Protein AF-A0ABD7Q694-F1 (afdb_monomer)

Organism: Hafnia alvei (NCBI:txid569)

Solvent-accessible surface area (backbone atoms only — not comparable to full-atom values): 4490 Å² total; per-residue (Å²): 123,70,67,67,53,54,51,50,52,51,50,50,52,49,5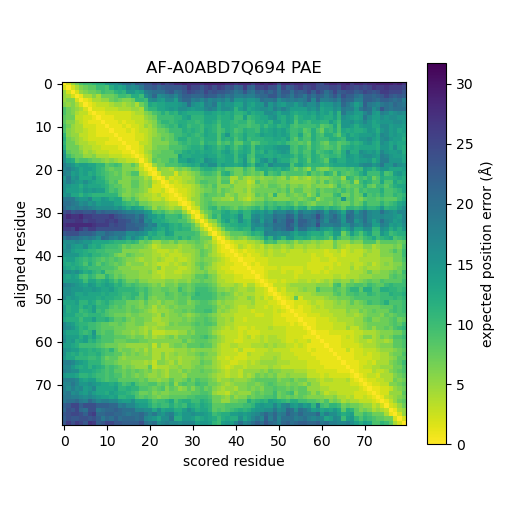3,48,63,7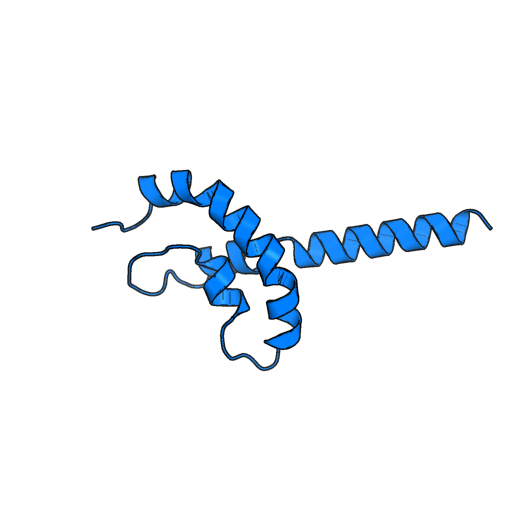2,41,61,14,58,32,36,54,45,31,69,68,77,53,76,68,89,60,82,80,71,47,46,8,34,54,51,17,66,38,96,50,102,52,30,74,65,34,49,69,22,30,72,36,4,45,53,52,26,59,71,39,43,72,57,40,72,74,74,46,76,77,125

Secondary structure (DSSP, 8-state):
-HHHHHHHHHHHHHHHHHTSSHHHHHHHHS---SS--SSHHHHHHTS--TTHHHHHTTHHHHHHHHHHHHHHHHHHS---

Radius of gyration: 15.46 Å; Cα contacts (8 Å, |Δi|>4): 79; chains: 1; bounding box: 48×16×38 Å

Foldseek 3Di:
DVVVVVVVVVVVVVVCVVLQLPLLVCLVVVDDPPDPDQLSSLVSQCDDDPCNVVSVVSNVNSNVVSVVCVVVCVVVPPPD

pLDDT: mean 74.31, std 9.93, range [47.19, 87.44]

Structure (mmCIF, N/CA/C/O backbone):
data_AF-A0ABD7Q694-F1
#
_entry.id   AF-A0ABD7Q694-F1
#
loop_
_atom_site.group_PDB
_atom_site.id
_atom_site.type_symbol
_atom_site.label_atom_id
_atom_site.label_alt_id
_atom_site.label_comp_id
_atom_site.label_asym_id
_atom_site.label_entity_id
_atom_site.label_seq_id
_atom_site.pdbx_PDB_ins_code
_atom_site.Cartn_x
_atom_site.Cartn_y
_atom_site.Cartn_z
_atom_site.occupancy
_atom_site.B_iso_or_equiv
_atom_site.auth_seq_id
_atom_site.auth_comp_id
_atom_site.auth_asym_id
_atom_site.auth_atom_id
_atom_site.pdbx_PDB_model_num
ATOM 1 N N . MET A 1 1 ? -32.663 2.175 17.814 1.00 53.91 1 MET A N 1
ATOM 2 C CA . MET A 1 1 ? -31.827 1.107 17.207 1.00 53.91 1 MET A CA 1
ATOM 3 C C . MET A 1 1 ? -31.224 1.460 15.834 1.00 53.91 1 MET A C 1
ATOM 5 O O . MET A 1 1 ? -30.196 0.888 15.505 1.00 53.91 1 MET A O 1
ATOM 9 N N . LYS A 1 2 ? -31.781 2.392 15.035 1.00 59.28 2 LYS A N 1
ATOM 10 C CA . LYS A 1 2 ? -31.253 2.733 13.688 1.00 59.28 2 LYS A CA 1
ATOM 11 C C . LYS A 1 2 ? -29.936 3.539 13.675 1.00 59.28 2 LYS A C 1
ATOM 13 O O . LYS A 1 2 ? -29.142 3.381 12.755 1.00 59.28 2 LYS A O 1
ATOM 18 N N . THR A 1 3 ? -29.675 4.351 14.701 1.00 62.72 3 THR A N 1
ATOM 19 C CA . THR A 1 3 ? -28.485 5.223 14.790 1.00 62.72 3 THR A CA 1
ATOM 20 C C . THR A 1 3 ? -27.173 4.448 14.953 1.00 62.72 3 THR A C 1
ATOM 22 O O . THR A 1 3 ? -26.177 4.779 14.317 1.00 62.72 3 THR A O 1
ATOM 25 N N . GLY A 1 4 ? -27.181 3.360 15.730 1.00 67.62 4 GLY A N 1
ATOM 26 C CA . GLY A 1 4 ? -26.003 2.505 15.917 1.00 67.62 4 GLY A CA 1
ATOM 27 C C . GLY A 1 4 ? -25.611 1.701 14.672 1.00 67.62 4 GLY A C 1
ATOM 28 O O . GLY A 1 4 ? -24.448 1.344 14.522 1.00 67.62 4 GLY A O 1
ATOM 29 N N . LEU A 1 5 ? -26.553 1.434 13.760 1.00 75.75 5 LEU A N 1
ATOM 30 C CA . LEU A 1 5 ? -26.266 0.734 12.506 1.00 75.75 5 LEU A CA 1
ATOM 31 C C . LEU A 1 5 ? -25.572 1.667 11.506 1.00 75.75 5 LEU A C 1
ATOM 33 O O . LEU A 1 5 ? -24.549 1.297 10.945 1.00 75.75 5 LEU A O 1
ATOM 37 N N . TRP A 1 6 ? -26.072 2.895 11.348 1.00 79.12 6 TRP A N 1
ATOM 38 C CA . TRP A 1 6 ? -25.449 3.916 10.496 1.00 79.12 6 TRP A CA 1
ATOM 39 C C . TRP A 1 6 ? -24.027 4.259 10.940 1.00 79.12 6 TRP A C 1
ATOM 41 O O . TRP A 1 6 ? -23.125 4.330 10.113 1.00 79.12 6 TRP A O 1
ATOM 51 N N . SER A 1 7 ? -23.807 4.390 12.250 1.00 80.75 7 SER A N 1
ATOM 52 C CA . SER A 1 7 ? -22.477 4.675 12.788 1.00 80.75 7 SER A CA 1
ATOM 53 C C . SER A 1 7 ? -21.465 3.571 12.450 1.00 80.75 7 SER A C 1
ATOM 55 O O . SER A 1 7 ? -20.354 3.887 12.041 1.00 80.75 7 SER A O 1
ATOM 57 N N . LYS A 1 8 ? -21.860 2.288 12.500 1.00 85.62 8 LYS A N 1
ATOM 58 C CA . LYS A 1 8 ? -20.998 1.159 12.098 1.00 85.62 8 LYS A CA 1
ATOM 59 C C . LYS A 1 8 ? -20.620 1.203 10.620 1.00 85.62 8 LYS A C 1
ATOM 61 O O . LYS A 1 8 ? -19.464 0.962 10.297 1.00 85.62 8 LYS A O 1
ATOM 66 N N . TRP A 1 9 ? -21.569 1.525 9.742 1.00 86.88 9 TRP A N 1
ATOM 67 C CA . TRP A 1 9 ? -21.305 1.655 8.306 1.00 86.88 9 TRP A CA 1
ATOM 68 C C . TRP A 1 9 ? -20.386 2.833 7.990 1.00 86.88 9 TRP A C 1
ATOM 70 O O . TRP A 1 9 ? -19.485 2.688 7.174 1.00 86.88 9 TRP A O 1
ATOM 80 N N . VAL A 1 10 ? -20.558 3.966 8.675 1.00 87.44 10 VAL A N 1
ATOM 81 C CA . VAL A 1 10 ? -19.659 5.124 8.549 1.00 87.44 10 VAL A CA 1
ATOM 82 C C . VAL A 1 10 ? -18.248 4.773 9.028 1.00 87.44 10 VAL A C 1
ATOM 84 O O . VAL A 1 10 ? -17.274 5.116 8.362 1.00 87.44 10 VAL A O 1
ATOM 87 N N . LEU A 1 11 ? -18.124 4.043 10.139 1.00 84.88 11 LEU A N 1
ATOM 88 C CA . LEU A 1 11 ? -16.834 3.600 10.675 1.00 84.88 11 LEU A CA 1
ATOM 89 C C . LEU A 1 11 ? -16.144 2.609 9.727 1.00 84.88 11 LEU A C 1
ATOM 91 O O . LEU A 1 11 ? -14.979 2.799 9.400 1.00 84.88 11 LEU A O 1
ATOM 95 N N . LEU A 1 12 ? -16.880 1.621 9.207 1.00 83.62 12 LEU A N 1
ATOM 96 C CA . LEU A 1 12 ? -16.394 0.690 8.183 1.00 83.62 12 LEU A CA 1
ATOM 97 C C . LEU A 1 12 ? -15.950 1.418 6.914 1.00 83.62 12 LEU A C 1
ATOM 99 O O . LEU A 1 12 ? -14.850 1.170 6.436 1.00 83.62 12 LEU A O 1
ATOM 103 N N . ALA A 1 13 ? -16.761 2.340 6.394 1.00 81.44 13 ALA A N 1
ATOM 104 C CA . ALA A 1 13 ? -16.413 3.126 5.214 1.00 81.44 13 ALA A CA 1
ATOM 105 C C . ALA A 1 13 ? -15.160 3.981 5.451 1.00 81.44 13 ALA A C 1
ATOM 107 O O . ALA A 1 13 ? -14.311 4.080 4.573 1.00 81.44 13 ALA A O 1
ATOM 108 N N . THR A 1 14 ? -15.010 4.547 6.650 1.00 77.88 14 THR A N 1
ATOM 109 C CA . THR A 1 14 ? -13.823 5.323 7.032 1.00 77.88 14 THR A CA 1
ATOM 110 C C . THR A 1 14 ? -12.586 4.432 7.127 1.00 77.88 14 THR A C 1
ATOM 112 O O . THR A 1 14 ? -11.548 4.785 6.581 1.00 77.88 14 THR A O 1
ATOM 115 N N . CYS A 1 15 ? -12.689 3.251 7.746 1.00 76.44 15 CYS A N 1
ATOM 116 C CA . CYS A 1 15 ? -11.601 2.272 7.789 1.00 76.44 15 CYS A CA 1
ATOM 117 C C . CYS A 1 15 ? -11.207 1.792 6.387 1.00 76.44 15 CYS A C 1
ATOM 119 O O . CYS A 1 15 ? -10.024 1.721 6.094 1.00 76.44 15 CYS A O 1
ATOM 121 N N . VAL A 1 16 ? -12.175 1.519 5.507 1.00 74.31 16 VAL A N 1
ATOM 122 C CA . VAL A 1 16 ? -11.914 1.123 4.113 1.00 74.31 16 VAL A CA 1
ATOM 123 C C . VAL A 1 16 ? -11.272 2.264 3.321 1.00 74.31 16 VAL A C 1
ATOM 125 O O . VAL A 1 16 ? -10.342 2.024 2.565 1.00 74.31 16 VAL A O 1
ATOM 128 N N . MET A 1 17 ? -11.706 3.513 3.515 1.00 68.06 17 MET A N 1
ATOM 129 C CA . MET A 1 17 ? -11.067 4.674 2.882 1.00 68.06 17 MET A CA 1
ATOM 130 C C . MET A 1 17 ? -9.632 4.893 3.385 1.00 68.06 17 MET A C 1
ATOM 132 O O . MET A 1 17 ? -8.758 5.248 2.597 1.00 68.06 17 MET A O 1
ATOM 136 N N . LEU A 1 18 ? -9.376 4.643 4.672 1.00 66.44 18 LEU A N 1
ATOM 137 C CA . LEU A 1 18 ? -8.040 4.698 5.275 1.00 66.44 18 LEU A CA 1
ATOM 138 C C . LEU A 1 18 ? -7.155 3.485 4.936 1.00 66.44 18 LEU A C 1
ATOM 140 O O . LEU A 1 18 ? -5.963 3.552 5.195 1.00 66.44 18 LEU A O 1
ATOM 144 N N . LEU A 1 19 ? -7.714 2.401 4.388 1.00 65.25 19 LEU A N 1
ATOM 145 C CA . LEU A 1 19 ? -7.011 1.224 3.849 1.00 65.25 19 LEU A CA 1
ATOM 146 C C . LEU A 1 19 ? -7.247 1.120 2.325 1.00 65.25 19 LEU A C 1
ATOM 148 O O . LEU A 1 19 ? -7.471 0.043 1.787 1.00 65.25 19 LEU A O 1
ATOM 152 N N . SER A 1 20 ? -7.319 2.246 1.612 1.00 67.69 20 SER A N 1
ATOM 153 C CA . SER A 1 20 ? -7.632 2.258 0.172 1.00 67.69 20 SER A CA 1
ATOM 154 C C . SER A 1 20 ? -6.392 2.167 -0.726 1.00 67.69 20 SER A C 1
ATOM 156 O O . SER A 1 20 ? -6.360 2.756 -1.806 1.00 67.69 20 SER A O 1
ATOM 158 N N . GLY A 1 21 ? -5.352 1.443 -0.307 1.00 62.94 21 GLY A N 1
ATOM 159 C CA . GLY A 1 21 ? -4.086 1.404 -1.032 1.00 62.94 21 GLY A CA 1
ATOM 160 C C . GLY A 1 21 ? -3.269 2.675 -0.812 1.00 62.94 21 GLY A C 1
ATOM 161 O O . GLY A 1 21 ? -2.731 3.271 -1.749 1.00 62.94 21 GLY A O 1
ATOM 162 N N . CYS A 1 22 ? -3.156 3.110 0.443 1.00 75.62 22 CYS A N 1
ATOM 163 C CA . CYS A 1 22 ? -2.292 4.232 0.819 1.00 75.62 22 CYS A CA 1
ATOM 164 C C . CYS A 1 22 ? -0.856 3.937 0.385 1.00 75.62 22 CYS A C 1
ATOM 166 O O . CYS A 1 22 ? -0.146 4.831 -0.081 1.00 75.62 22 CYS A O 1
ATOM 168 N N . GLY A 1 23 ? -0.462 2.662 0.483 1.00 70.06 23 GLY A N 1
ATOM 169 C CA . GLY A 1 23 ? 0.802 2.148 -0.019 1.00 70.06 23 GLY A CA 1
ATOM 170 C C . GLY A 1 23 ? 1.043 2.504 -1.481 1.00 70.06 23 GLY A C 1
ATOM 171 O O . GLY A 1 23 ? 2.129 2.969 -1.810 1.00 70.06 23 GLY A O 1
ATOM 172 N N . SER A 1 24 ? 0.034 2.404 -2.349 1.00 73.00 24 SER A N 1
ATOM 173 C CA . SER A 1 24 ? 0.120 2.770 -3.772 1.00 73.00 24 SER A CA 1
ATOM 174 C C . SER A 1 24 ?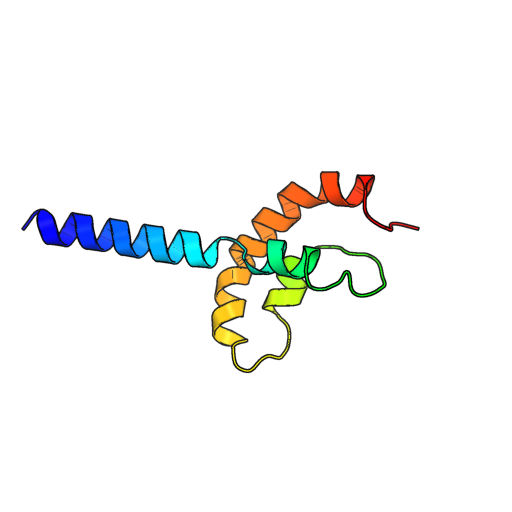 0.374 4.261 -4.025 1.00 73.00 24 SER A C 1
ATOM 176 O O . SER A 1 24 ? 1.039 4.611 -5.001 1.00 73.00 24 SER A O 1
ATOM 178 N N . ILE A 1 25 ? -0.122 5.162 -3.174 1.00 74.50 25 ILE A N 1
ATOM 179 C CA . ILE A 1 25 ? 0.112 6.613 -3.312 1.00 74.50 25 ILE A CA 1
ATOM 180 C C . ILE A 1 25 ? 1.455 6.998 -2.690 1.00 74.50 25 ILE A C 1
ATOM 182 O O . ILE A 1 25 ? 2.230 7.771 -3.263 1.00 74.50 25 ILE A O 1
ATOM 186 N N . ILE A 1 26 ? 1.749 6.442 -1.515 1.00 74.31 26 ILE A N 1
ATOM 187 C CA . ILE A 1 26 ? 2.981 6.737 -0.794 1.00 74.31 26 ILE A CA 1
ATOM 188 C C . ILE A 1 26 ? 4.179 6.170 -1.557 1.00 74.31 26 ILE A C 1
ATOM 190 O O . ILE A 1 26 ? 5.173 6.864 -1.704 1.00 74.31 26 ILE A O 1
ATOM 194 N N . SER A 1 27 ? 4.087 4.979 -2.143 1.00 70.00 27 SER A N 1
ATOM 195 C CA . SER A 1 27 ? 5.176 4.400 -2.940 1.00 70.00 27 SER A CA 1
ATOM 196 C C . SER A 1 27 ? 5.525 5.218 -4.188 1.00 70.00 27 SER A C 1
ATOM 198 O O . SER A 1 27 ? 6.680 5.249 -4.613 1.00 70.00 27 SER A O 1
ATOM 200 N N . ARG A 1 28 ? 4.547 5.938 -4.754 1.00 72.69 28 ARG A N 1
ATOM 201 C CA . ARG A 1 28 ? 4.739 6.842 -5.898 1.00 72.69 28 ARG A CA 1
ATOM 202 C C . ARG A 1 28 ? 5.267 8.227 -5.500 1.00 72.69 28 ARG A C 1
ATOM 204 O O . ARG A 1 28 ? 5.861 8.896 -6.342 1.00 72.69 28 ARG A O 1
ATOM 211 N N . THR A 1 29 ? 5.092 8.652 -4.244 1.00 70.62 29 THR A N 1
ATOM 212 C CA . THR A 1 29 ? 5.533 9.969 -3.730 1.00 70.62 29 THR A CA 1
ATOM 213 C C . THR A 1 29 ? 6.807 9.911 -2.879 1.00 70.62 29 THR A C 1
ATOM 215 O O . THR A 1 29 ? 7.645 10.801 -2.978 1.00 70.62 29 THR A O 1
ATOM 218 N N . ALA A 1 30 ? 6.999 8.854 -2.088 1.00 67.94 30 ALA A N 1
ATOM 219 C CA . ALA A 1 30 ? 8.102 8.666 -1.140 1.00 67.94 30 ALA A CA 1
ATOM 220 C C . ALA A 1 30 ? 9.415 8.184 -1.781 1.00 67.94 30 ALA A C 1
ATOM 222 O O . ALA A 1 30 ? 10.378 7.888 -1.077 1.00 67.94 30 ALA A O 1
ATOM 223 N N . GLY A 1 31 ? 9.475 8.150 -3.109 1.00 57.84 31 GLY A N 1
ATOM 224 C CA . GLY A 1 31 ? 10.683 7.839 -3.855 1.00 57.84 31 GLY A CA 1
ATOM 225 C C . GLY A 1 31 ? 10.552 6.518 -4.586 1.00 57.84 31 GLY A C 1
ATOM 226 O O . GLY A 1 31 ? 10.530 5.444 -3.988 1.00 57.84 31 GLY A O 1
ATOM 227 N N . LYS A 1 32 ? 10.516 6.628 -5.914 1.00 57.78 32 LYS A N 1
ATOM 228 C CA . LYS A 1 32 ? 10.735 5.525 -6.839 1.00 57.78 32 LYS A CA 1
ATOM 229 C C . LYS A 1 32 ? 12.077 4.857 -6.508 1.00 57.78 32 LYS A C 1
ATOM 231 O O . LYS A 1 32 ? 13.119 5.320 -6.961 1.00 57.78 32 LYS A O 1
ATOM 236 N N . GLY A 1 33 ? 12.065 3.788 -5.710 1.00 47.19 33 GLY A N 1
ATOM 237 C CA . GLY A 1 33 ? 13.234 2.930 -5.512 1.00 47.19 33 GLY A CA 1
ATOM 238 C C . GLY A 1 33 ? 13.771 2.477 -6.871 1.00 47.19 33 GLY A C 1
ATOM 239 O O . GLY A 1 33 ? 13.035 1.908 -7.666 1.00 47.19 33 GLY A O 1
ATOM 240 N N . HIS A 1 34 ? 15.015 2.820 -7.181 1.00 49.84 34 HIS A N 1
ATOM 241 C CA . HIS A 1 34 ? 15.650 2.592 -8.479 1.00 49.84 34 HIS A CA 1
ATOM 242 C C . HIS A 1 34 ? 15.428 1.158 -9.016 1.00 49.84 34 HIS A C 1
ATOM 244 O O . HIS A 1 34 ? 15.888 0.199 -8.400 1.00 49.84 34 HIS A O 1
ATOM 250 N N . GLY A 1 35 ? 14.742 1.013 -10.161 1.00 57.78 35 GLY A N 1
ATOM 251 C CA . GLY A 1 35 ? 14.494 -0.272 -10.834 1.00 57.78 35 GLY A CA 1
ATOM 252 C C . GLY A 1 35 ? 13.124 -0.366 -11.521 1.00 57.78 35 GLY A C 1
ATOM 253 O O . GLY A 1 35 ? 12.378 0.611 -11.577 1.00 57.78 35 GLY A O 1
ATOM 254 N N . TYR A 1 36 ? 12.785 -1.556 -12.030 1.00 56.06 36 TYR A N 1
ATOM 255 C CA . TYR A 1 36 ? 11.467 -1.854 -12.597 1.00 56.06 36 TYR A CA 1
ATOM 256 C C . TYR A 1 36 ? 10.367 -1.768 -11.517 1.00 56.06 36 TYR A C 1
ATOM 258 O O . TYR A 1 36 ? 10.172 -2.702 -10.736 1.00 56.06 36 TYR A O 1
ATOM 266 N N . GLN A 1 37 ? 9.637 -0.647 -11.469 1.00 66.25 37 GLN A N 1
ATOM 267 C CA . GLN A 1 37 ? 8.492 -0.439 -10.571 1.00 66.25 37 GLN A CA 1
ATOM 268 C C . GLN A 1 37 ? 7.267 -1.238 -11.035 1.00 66.25 37 GLN A C 1
ATOM 270 O O . GLN A 1 37 ? 6.351 -0.711 -11.665 1.00 66.25 37 GLN A O 1
ATOM 275 N N . TYR A 1 38 ? 7.232 -2.523 -10.707 1.00 70.75 38 TYR A N 1
ATOM 276 C CA . TYR A 1 38 ? 6.002 -3.305 -10.759 1.00 70.75 38 TYR A CA 1
ATOM 277 C C . TYR A 1 38 ? 5.432 -3.415 -9.348 1.00 70.75 38 TYR A C 1
ATOM 279 O O . TYR A 1 38 ? 6.123 -3.863 -8.433 1.00 70.75 38 TYR A O 1
ATOM 287 N N . TYR A 1 39 ? 4.176 -2.997 -9.185 1.00 73.69 39 TYR A N 1
ATOM 288 C CA . TYR A 1 39 ? 3.451 -3.021 -7.909 1.00 73.69 39 TYR A CA 1
ATOM 289 C C . TYR A 1 39 ? 4.156 -2.273 -6.757 1.00 73.69 39 TYR A C 1
ATOM 291 O O . TYR A 1 39 ? 4.453 -2.863 -5.712 1.00 73.69 39 TYR A O 1
ATOM 299 N N . PRO A 1 40 ? 4.465 -0.974 -6.929 1.00 79.56 40 PRO A N 1
ATOM 300 C CA . PRO A 1 40 ? 5.225 -0.219 -5.936 1.00 79.56 40 PRO A CA 1
ATOM 301 C C . PRO A 1 40 ? 4.486 -0.082 -4.590 1.00 79.56 40 PRO A C 1
ATOM 303 O O . PRO A 1 40 ? 5.129 -0.029 -3.543 1.00 79.56 40 PRO A O 1
ATOM 306 N N . GLY A 1 41 ? 3.150 -0.054 -4.583 1.00 82.50 41 GLY A N 1
ATOM 307 C CA . GLY A 1 41 ? 2.333 -0.035 -3.369 1.00 82.50 41 GLY A CA 1
ATOM 308 C C . GLY A 1 41 ? 2.375 -1.346 -2.600 1.00 82.50 41 GLY A C 1
ATOM 309 O O . GLY A 1 41 ? 2.568 -1.335 -1.389 1.00 82.50 41 GLY A O 1
ATOM 310 N N . VAL A 1 42 ? 2.321 -2.481 -3.301 1.00 83.31 42 VAL A N 1
ATOM 311 C CA . VAL A 1 42 ? 2.473 -3.804 -2.668 1.00 83.31 42 VAL A CA 1
ATOM 312 C C . VAL A 1 42 ? 3.848 -3.945 -2.009 1.00 83.31 42 VAL A C 1
ATOM 314 O O . VAL A 1 42 ? 3.959 -4.446 -0.891 1.00 83.31 42 VAL A O 1
ATOM 317 N N . GLN A 1 43 ? 4.905 -3.464 -2.669 1.00 83.75 43 GLN A N 1
ATOM 318 C CA . GLN A 1 43 ? 6.256 -3.460 -2.097 1.00 83.75 43 GLN A CA 1
ATOM 319 C C . GLN A 1 43 ? 6.352 -2.566 -0.855 1.00 83.75 43 GLN A C 1
ATOM 321 O O . GLN A 1 43 ? 7.012 -2.926 0.121 1.00 83.75 43 GLN A O 1
ATOM 326 N N . TRP A 1 44 ? 5.676 -1.416 -0.874 1.00 82.06 44 TRP A N 1
ATOM 327 C CA . TRP A 1 44 ? 5.614 -0.511 0.269 1.00 82.06 44 TRP A CA 1
ATOM 328 C C . TRP A 1 44 ? 4.898 -1.134 1.466 1.00 82.06 44 TRP A C 1
ATOM 330 O O . TRP A 1 44 ? 5.367 -0.995 2.596 1.00 82.06 44 TRP A O 1
ATOM 340 N N . ASP A 1 45 ? 3.809 -1.857 1.226 1.00 83.81 45 ASP A N 1
ATOM 341 C CA . ASP A 1 45 ? 3.015 -2.470 2.289 1.00 83.81 45 ASP A CA 1
ATOM 342 C C . ASP A 1 45 ? 3.702 -3.675 2.937 1.00 83.81 45 ASP A C 1
ATOM 344 O O . ASP A 1 45 ? 3.513 -3.936 4.128 1.00 83.81 45 ASP A O 1
ATOM 348 N N . LEU A 1 46 ? 4.539 -4.379 2.171 1.00 82.75 46 LEU A N 1
ATOM 349 C CA . LEU A 1 46 ? 5.311 -5.536 2.627 1.00 82.75 46 LEU A CA 1
ATOM 350 C C . LEU A 1 46 ? 6.669 -5.181 3.241 1.00 82.75 46 LEU A C 1
ATOM 352 O O . LEU A 1 46 ? 7.355 -6.078 3.738 1.00 82.75 46 LEU A O 1
ATOM 356 N N . ARG A 1 47 ? 7.074 -3.906 3.216 1.00 83.44 47 ARG A N 1
ATOM 357 C CA . ARG A 1 47 ? 8.360 -3.480 3.775 1.00 83.44 47 ARG A CA 1
ATOM 358 C C . ARG A 1 47 ? 8.452 -3.819 5.264 1.00 83.44 47 ARG A C 1
ATOM 360 O O . ARG A 1 47 ? 7.468 -3.729 6.003 1.00 83.44 47 ARG A O 1
ATOM 367 N N . ASP A 1 48 ? 9.661 -4.113 5.731 1.00 80.50 48 ASP A N 1
ATOM 368 C CA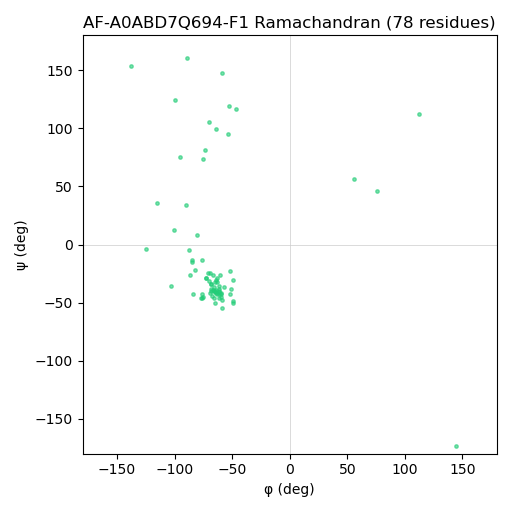 . ASP A 1 48 ? 9.895 -4.247 7.166 1.00 80.50 48 ASP A CA 1
ATOM 369 C C . ASP A 1 48 ? 9.805 -2.875 7.840 1.00 80.50 48 ASP A C 1
ATOM 371 O O . ASP A 1 48 ? 10.660 -2.002 7.704 1.00 80.50 48 ASP A O 1
ATOM 375 N N . SER A 1 49 ? 8.697 -2.676 8.547 1.00 79.38 49 SER A N 1
ATOM 376 C CA . SER A 1 49 ? 8.366 -1.483 9.312 1.00 79.38 49 SER A CA 1
ATOM 377 C C . SER A 1 49 ? 7.755 -1.923 10.643 1.00 79.38 49 SER A C 1
ATOM 379 O O . SER A 1 49 ? 7.118 -2.979 10.689 1.00 79.38 49 SER A O 1
ATOM 381 N N . PRO A 1 50 ? 7.846 -1.115 11.715 1.00 83.69 50 PRO A N 1
ATOM 382 C CA . PRO A 1 50 ? 7.121 -1.383 12.962 1.00 83.69 50 PRO A CA 1
ATOM 383 C C . PRO A 1 50 ? 5.614 -1.613 12.751 1.00 83.69 50 PRO A C 1
ATOM 385 O O . PRO A 1 50 ? 4.963 -2.275 13.551 1.00 83.69 50 PRO A O 1
ATOM 388 N N . TRP A 1 51 ? 5.076 -1.097 11.642 1.00 78.06 51 TRP A N 1
ATOM 389 C CA . TRP A 1 51 ? 3.671 -1.181 11.254 1.00 78.06 51 TRP A CA 1
ATOM 390 C C . TRP A 1 51 ? 3.369 -2.259 10.205 1.00 78.06 51 TRP A C 1
ATOM 392 O O . TRP A 1 51 ? 2.262 -2.272 9.674 1.00 78.06 51 TRP A O 1
ATOM 402 N N . ARG A 1 52 ? 4.305 -3.177 9.919 1.00 81.38 52 ARG A N 1
ATOM 403 C CA . ARG A 1 52 ? 4.189 -4.182 8.845 1.00 81.38 52 ARG A CA 1
ATOM 404 C C . ARG A 1 52 ? 2.882 -4.975 8.880 1.00 81.38 52 ARG A C 1
ATOM 406 O O . ARG A 1 52 ? 2.316 -5.254 7.836 1.00 81.38 52 ARG A O 1
ATOM 413 N N . TYR A 1 53 ? 2.379 -5.328 10.062 1.00 80.38 53 TYR A N 1
ATOM 414 C CA . TYR A 1 53 ? 1.108 -6.053 10.180 1.00 80.38 53 TYR A CA 1
ATOM 415 C C . TYR A 1 53 ? -0.105 -5.208 9.786 1.00 80.38 53 TYR A C 1
ATOM 417 O O . TYR A 1 53 ? -1.062 -5.738 9.236 1.00 80.38 53 TYR A O 1
ATOM 425 N N . VAL A 1 54 ? -0.063 -3.903 10.055 1.00 80.06 54 VAL A N 1
ATOM 426 C CA . VAL A 1 54 ? -1.135 -2.971 9.688 1.00 80.06 54 VAL A CA 1
ATOM 427 C C . VAL A 1 54 ? -1.072 -2.664 8.195 1.00 80.06 54 VAL A C 1
ATOM 429 O O . VAL A 1 54 ? -2.102 -2.691 7.533 1.00 80.06 54 VAL A O 1
ATOM 432 N N . THR A 1 55 ? 0.124 -2.453 7.642 1.00 81.44 55 THR A N 1
ATOM 433 C CA . THR A 1 55 ? 0.303 -2.225 6.200 1.00 81.44 55 THR A CA 1
ATOM 434 C C . THR A 1 55 ? 0.039 -3.488 5.382 1.00 81.44 55 THR A C 1
ATOM 436 O O . THR A 1 55 ? -0.516 -3.403 4.296 1.00 81.44 55 THR A O 1
ATOM 439 N N . ALA A 1 56 ? 0.308 -4.679 5.928 1.00 82.88 56 ALA A N 1
ATOM 440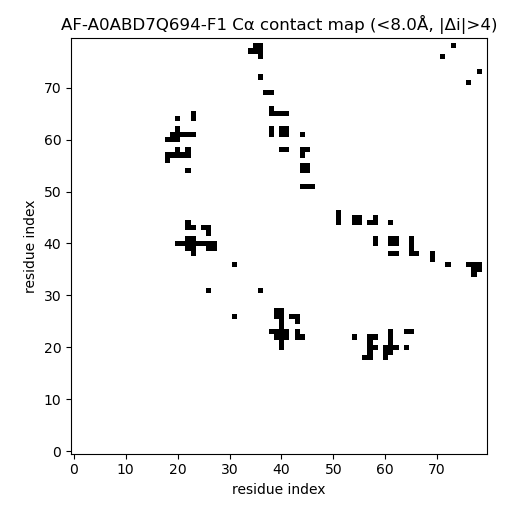 C CA . ALA A 1 56 ? -0.032 -5.948 5.287 1.00 82.88 56 ALA A CA 1
ATOM 441 C C . ALA A 1 56 ? -1.544 -6.124 5.044 1.00 82.88 56 ALA A C 1
ATOM 443 O O . ALA A 1 56 ? -1.928 -6.834 4.116 1.00 82.88 56 ALA A O 1
ATOM 444 N N . LEU A 1 57 ? -2.405 -5.478 5.842 1.00 83.62 57 LEU A N 1
ATOM 445 C CA . LEU A 1 57 ? -3.855 -5.481 5.610 1.00 83.62 57 LEU A CA 1
ATOM 446 C C . LEU A 1 57 ? -4.257 -4.655 4.379 1.00 83.62 57 LEU A C 1
ATOM 448 O O . LEU A 1 57 ? -5.307 -4.924 3.798 1.00 83.62 57 LEU A O 1
ATOM 452 N N . ASP A 1 58 ? -3.432 -3.684 3.980 1.00 81.19 58 ASP A N 1
ATOM 453 C CA . ASP A 1 58 ? -3.656 -2.812 2.818 1.00 81.19 58 ASP A CA 1
ATOM 454 C C . ASP A 1 58 ? -3.155 -3.458 1.506 1.00 81.19 58 ASP A C 1
ATOM 456 O O . ASP A 1 58 ? -3.569 -3.074 0.417 1.00 81.19 58 ASP A O 1
ATOM 460 N N . VAL A 1 59 ? -2.363 -4.538 1.589 1.00 84.44 59 VAL A N 1
ATOM 461 C CA . VAL A 1 59 ? -1.825 -5.282 0.431 1.00 84.44 59 VAL A CA 1
ATOM 462 C C . VAL A 1 59 ? -2.873 -5.648 -0.630 1.00 84.44 59 VAL A C 1
ATOM 464 O O . VAL A 1 59 ? -2.607 -5.388 -1.805 1.00 84.44 59 VAL A O 1
ATOM 467 N N . PRO A 1 60 ? -4.042 -6.249 -0.314 1.00 83.62 60 PRO A N 1
ATOM 468 C CA . PRO A 1 60 ? -5.036 -6.562 -1.343 1.00 83.62 60 PRO A CA 1
ATOM 469 C C . PRO A 1 60 ? -5.586 -5.307 -2.037 1.00 83.62 60 PRO A C 1
ATOM 471 O O . PRO A 1 60 ? -5.873 -5.357 -3.232 1.00 83.62 60 PRO A O 1
ATOM 474 N N . PHE A 1 61 ? -5.694 -4.178 -1.333 1.00 82.94 61 PHE A N 1
ATOM 475 C CA . PHE A 1 61 ? -6.146 -2.913 -1.914 1.00 82.94 61 PHE A CA 1
ATOM 476 C C . PHE A 1 61 ? -5.051 -2.265 -2.765 1.00 82.94 61 PHE A C 1
ATOM 478 O O . PHE A 1 61 ? -5.319 -1.894 -3.909 1.00 82.94 61 PHE A O 1
ATOM 485 N N . SER A 1 62 ? -3.810 -2.225 -2.272 1.00 83.38 62 SER A N 1
ATOM 486 C CA . SER A 1 62 ? -2.645 -1.760 -3.031 1.00 83.38 62 SER A CA 1
ATOM 487 C C . SER A 1 62 ? -2.382 -2.608 -4.275 1.00 83.38 62 SER A C 1
ATOM 489 O O . SER A 1 62 ? -2.028 -2.063 -5.314 1.00 83.38 62 SER A O 1
ATOM 491 N N . LEU A 1 63 ? -2.618 -3.925 -4.233 1.00 84.69 63 LEU A N 1
ATOM 492 C CA . LEU A 1 63 ? -2.519 -4.802 -5.405 1.00 84.69 63 LEU A CA 1
ATOM 493 C C . LEU A 1 63 ? -3.524 -4.397 -6.489 1.00 84.69 63 LEU A C 1
ATOM 495 O O . LEU A 1 63 ? -3.164 -4.308 -7.664 1.00 84.69 63 LEU A O 1
ATOM 499 N N . ILE A 1 64 ? -4.780 -4.150 -6.107 1.00 85.75 64 ILE A N 1
ATOM 500 C CA . ILE A 1 64 ? -5.833 -3.725 -7.035 1.00 85.75 64 ILE A CA 1
ATOM 501 C C . ILE A 1 64 ? -5.497 -2.344 -7.609 1.00 85.75 64 ILE A C 1
ATOM 503 O O . ILE A 1 64 ? -5.491 -2.175 -8.830 1.00 85.75 64 ILE A O 1
ATOM 507 N N . ALA A 1 65 ? -5.170 -1.376 -6.749 1.00 83.50 65 ALA A N 1
ATOM 508 C CA . ALA A 1 65 ? -4.818 -0.017 -7.150 1.00 83.50 65 ALA A CA 1
ATOM 509 C C . ALA A 1 65 ? -3.594 0.005 -8.078 1.00 83.50 65 ALA A C 1
ATOM 511 O O . ALA A 1 65 ? -3.621 0.641 -9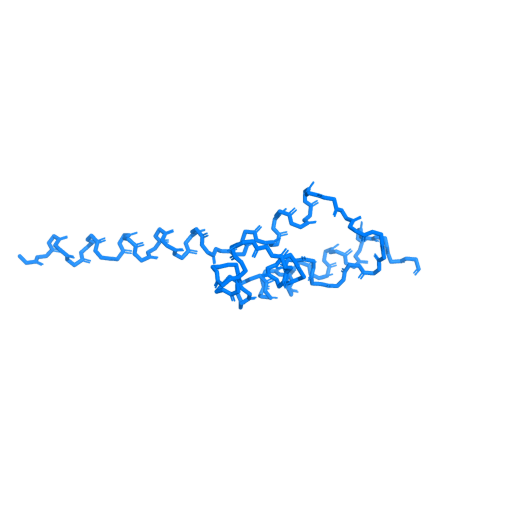.134 1.00 83.50 65 ALA A O 1
ATOM 512 N N . ASP A 1 66 ? -2.553 -0.755 -7.741 1.00 82.50 66 ASP A N 1
ATOM 513 C CA . ASP A 1 66 ? -1.375 -0.892 -8.586 1.00 82.50 66 ASP A CA 1
ATOM 514 C C . ASP A 1 66 ? -1.703 -1.581 -9.903 1.00 82.50 66 ASP A C 1
ATOM 516 O O . ASP A 1 66 ? -1.232 -1.116 -10.931 1.00 82.50 66 ASP A O 1
ATOM 520 N N . THR A 1 67 ? -2.556 -2.610 -9.918 1.00 84.44 67 THR A N 1
ATOM 521 C CA . THR A 1 67 ? -2.975 -3.272 -11.166 1.00 84.44 67 THR A CA 1
ATOM 522 C C . THR A 1 67 ? -3.670 -2.299 -12.120 1.00 84.44 67 THR A C 1
ATOM 524 O O . THR A 1 67 ? -3.397 -2.315 -13.319 1.00 84.44 67 THR A O 1
ATOM 527 N N . PHE A 1 68 ? -4.532 -1.417 -11.608 1.00 82.81 68 PHE A N 1
ATOM 528 C CA . PHE A 1 68 ? -5.167 -0.377 -12.425 1.00 82.81 68 PHE A CA 1
ATOM 529 C C . PHE A 1 68 ? -4.180 0.681 -12.916 1.00 82.81 68 PHE A C 1
ATOM 531 O O . PHE A 1 68 ? -4.336 1.209 -14.018 1.00 82.81 68 PHE A O 1
ATOM 538 N N . MET A 1 69 ? -3.167 0.991 -12.111 1.00 78.44 69 MET A N 1
ATOM 539 C CA . MET A 1 69 ? -2.146 1.972 -12.455 1.00 78.44 69 MET A CA 1
ATOM 540 C C . MET A 1 69 ? -0.999 1.387 -13.287 1.00 78.44 69 MET A C 1
ATOM 542 O O . MET A 1 69 ? -0.307 2.159 -13.935 1.00 78.44 69 MET A O 1
ATOM 546 N N . LEU A 1 70 ? -0.840 0.063 -13.384 1.00 77.62 70 LEU A N 1
ATOM 547 C CA . LEU A 1 70 ? 0.165 -0.597 -14.227 1.00 77.62 70 LEU A CA 1
ATOM 548 C C . LEU A 1 70 ? 0.213 -0.094 -15.677 1.00 77.62 70 LEU A C 1
ATOM 550 O O . LEU A 1 70 ? 1.313 0.185 -16.137 1.00 77.62 70 LEU A O 1
ATOM 554 N N . PRO A 1 71 ? -0.894 0.042 -16.438 1.00 74.62 71 PRO A N 1
ATOM 555 C CA . PRO A 1 71 ? -0.828 0.561 -17.808 1.00 74.62 71 PRO A CA 1
ATOM 556 C C . PRO A 1 71 ? -0.416 2.038 -17.872 1.00 74.62 71 PRO A C 1
ATOM 558 O O . PRO A 1 71 ? 0.122 2.481 -18.888 1.00 74.62 71 PRO A O 1
ATOM 561 N N . PHE A 1 72 ? -0.688 2.809 -16.816 1.00 74.88 72 PHE A N 1
ATOM 562 C CA . PHE A 1 72 ? -0.261 4.201 -16.708 1.00 74.88 72 PHE A CA 1
ATOM 563 C C . PHE A 1 72 ? 1.221 4.290 -16.347 1.00 74.88 72 PHE A C 1
ATOM 565 O O . PHE A 1 72 ? 1.963 5.021 -17.008 1.00 74.88 72 PHE A O 1
ATOM 572 N N . ASP A 1 73 ? 1.638 3.497 -15.359 1.00 72.38 7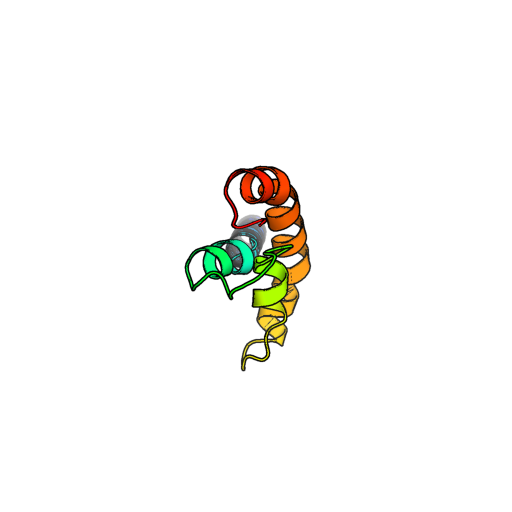3 ASP A N 1
ATOM 573 C CA . ASP A 1 73 ? 3.021 3.349 -14.947 1.00 72.38 73 ASP A CA 1
ATOM 574 C C . ASP A 1 73 ? 3.829 2.851 -16.146 1.00 72.38 73 ASP A C 1
ATOM 576 O O . ASP A 1 73 ? 4.690 3.591 -16.581 1.00 72.38 73 ASP A O 1
ATOM 580 N N . ALA A 1 74 ? 3.485 1.748 -16.817 1.00 71.19 74 ALA A N 1
ATOM 581 C CA . ALA A 1 74 ? 4.187 1.223 -18.003 1.00 71.19 74 ALA A CA 1
ATOM 582 C C . ALA A 1 74 ? 4.469 2.260 -19.112 1.00 71.19 74 ALA A C 1
ATOM 584 O O . ALA A 1 74 ? 5.461 2.142 -19.826 1.00 71.19 74 ALA A O 1
ATOM 585 N N . LYS A 1 75 ? 3.613 3.281 -19.265 1.00 70.50 75 LYS A N 1
ATOM 586 C CA . LYS A 1 75 ? 3.789 4.364 -20.250 1.00 70.50 75 LYS A CA 1
ATOM 587 C C . LYS A 1 75 ? 4.647 5.537 -19.759 1.00 70.50 75 LYS A C 1
ATOM 589 O O . LYS A 1 75 ? 5.209 6.241 -20.590 1.00 70.50 75 LYS A O 1
ATOM 594 N N . HIS A 1 76 ? 4.714 5.782 -18.449 1.00 69.12 76 HIS A N 1
ATOM 595 C CA . HIS A 1 76 ? 5.356 6.969 -17.849 1.00 69.12 76 HIS A CA 1
ATOM 596 C C . HIS A 1 76 ? 6.442 6.640 -16.812 1.00 69.12 76 HIS A C 1
ATOM 598 O O . HIS A 1 76 ? 7.068 7.5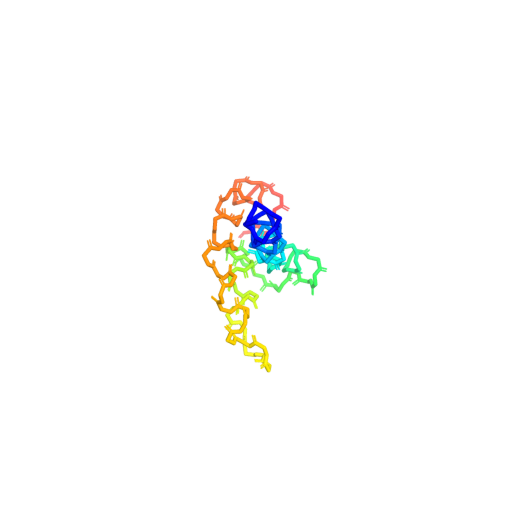32 -16.234 1.00 69.12 76 HIS A O 1
ATOM 604 N N . GLY A 1 77 ? 6.632 5.368 -16.500 1.00 62.12 77 GLY A N 1
ATOM 605 C CA . GLY A 1 77 ? 7.624 4.880 -15.566 1.00 62.12 77 GLY A CA 1
ATOM 606 C C . GLY A 1 77 ? 8.949 4.600 -16.270 1.00 62.12 77 GLY A C 1
ATOM 607 O O . GLY A 1 77 ? 8.996 4.473 -17.493 1.00 62.12 77 GLY A O 1
ATOM 608 N N . PRO A 1 78 ? 10.043 4.529 -15.502 1.00 58.09 78 PRO A N 1
ATOM 609 C CA . PRO A 1 78 ? 11.370 4.249 -16.025 1.00 58.09 78 PRO A CA 1
ATOM 610 C C . PRO A 1 78 ? 11.481 2.752 -16.354 1.00 58.09 78 PRO A C 1
ATOM 612 O O . PRO A 1 78 ? 12.091 1.986 -15.616 1.00 58.09 78 PRO A O 1
ATOM 615 N N . TYR A 1 79 ? 10.840 2.321 -17.438 1.00 56.59 79 TYR A N 1
ATOM 616 C CA . TYR A 1 79 ? 11.021 0.989 -18.011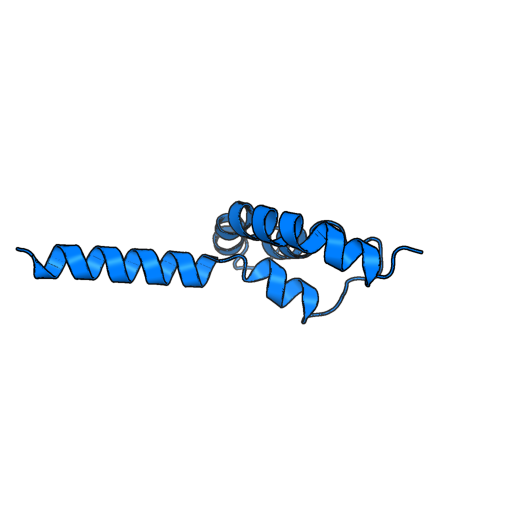 1.00 56.59 79 TYR A CA 1
ATOM 617 C C . TYR A 1 79 ? 12.060 1.123 -19.121 1.00 56.59 79 TYR A C 1
ATOM 619 O O . TYR A 1 79 ? 11.715 1.216 -20.296 1.00 56.59 79 TYR A O 1
ATOM 627 N N . ASN A 1 80 ? 13.325 1.251 -18.717 1.00 53.59 80 ASN A N 1
ATOM 628 C CA . ASN A 1 80 ? 14.451 1.118 -19.641 1.00 53.59 80 ASN A CA 1
ATOM 629 C C . ASN A 1 80 ? 14.648 -0.353 -20.020 1.00 53.59 80 ASN A C 1
ATOM 631 O O . ASN A 1 80 ? 14.465 -1.224 -19.132 1.00 53.59 80 ASN A O 1
#

Sequence (80 aa):
MKTGLWSKWVLLATCVMLLSGCGSIISRTAGKGHGYQYYPGVQWDLRDSPWRYVTALDVPFSLIADTFMLPFDAKHGPYN

Nearest PDB structures (foldseek):
  1vf5-assembly1_A  TM=3.512E-01  e=2.710E+00  Mastigocladus laminosus
  2d2c-assembly1_A  TM=3.663E-01  e=3.826E+00  Mastigocladus laminosus
  1q90-assembly1_B  TM=3.626E-01  e=6.059E+00  Chlamydomonas reinhardtii
  9es7-assembly1_A  TM=3.489E-01  e=6.798E+00  Spinacia oleracea

InterPro domains:
  IPR010780 Protein of unknown function DUF1375 [PF07119] (54-73)

Mean predicted aligned error: 9.49 Å